Protein AF-A0AAV3H1J5-F1 (afdb_monomer_lite)

Sequence (105 aa):
MKREEYKQRLNELLEEDETLTHGSPDEILYMIDNMVIFGGYELGNRSVDHNILEFDDVSWEEILDWGILAVPETKTYISDTMVPFFEELDYKRLPKNENHILGGN

Organism: NCBI:txid1134836

pLDDT: mean 88.24, std 11.01, range [33.56, 96.31]

Secondary structure (DSSP, 8-state):
--HHHHHHHHHHHHHH-GGGG---GGGEEEEETTEEEE--EETTEESS-GGGG--TT--HHHHHHHSEEEEGGGTEEE-SS--HHHHTTTPEEE-GGG-SSS---

Radius of gyration: 12.97 Å; chains: 1; bounding box: 33×33×32 Å

Foldseek 3Di:
DDLVVLVVVVVVVCVVPVVQQDDDLLQFFWDADPDTGGQDAPPLDGPHANCVSDDPPDDPVRRQVRTKGADSNQLEIEHPDDDVSSVVVVRHYDYNVPDCSVPDD

Structure (mmCIF, N/CA/C/O backbone):
data_AF-A0AAV3H1J5-F1
#
_entry.id   AF-A0AAV3H1J5-F1
#
loop_
_atom_site.group_PDB
_atom_site.id
_atom_site.type_symbol
_atom_site.label_atom_id
_atom_site.label_alt_id
_atom_site.label_comp_id
_atom_site.label_asym_id
_atom_site.label_entity_id
_atom_site.label_seq_id
_atom_site.pdbx_PDB_ins_code
_atom_site.Cartn_x
_atom_site.Cartn_y
_atom_site.Cartn_z
_atom_site.occupancy
_atom_site.B_iso_or_equiv
_atom_site.auth_seq_id
_atom_site.auth_comp_id
_atom_site.auth_asym_id
_atom_site.auth_atom_id
_atom_site.pdbx_PDB_model_num
ATOM 1 N N . MET A 1 1 ? -11.394 -2.696 12.555 1.00 88.12 1 MET A N 1
ATOM 2 C CA . MET A 1 1 ? -11.221 -1.225 12.704 1.00 88.12 1 MET A CA 1
ATOM 3 C C . MET A 1 1 ? -11.957 -0.522 11.563 1.00 88.12 1 MET A C 1
ATOM 5 O O . MET A 1 1 ? -12.191 -1.162 10.547 1.00 88.12 1 MET A O 1
ATOM 9 N N . LYS A 1 2 ? -12.375 0.748 11.677 1.00 93.44 2 LYS A N 1
ATOM 10 C CA . LYS A 1 2 ? -12.969 1.459 10.520 1.00 93.44 2 LYS A CA 1
ATOM 11 C C . LYS A 1 2 ? -11.889 2.043 9.603 1.00 93.44 2 LYS A C 1
ATOM 13 O O . LYS A 1 2 ? -10.865 2.502 10.087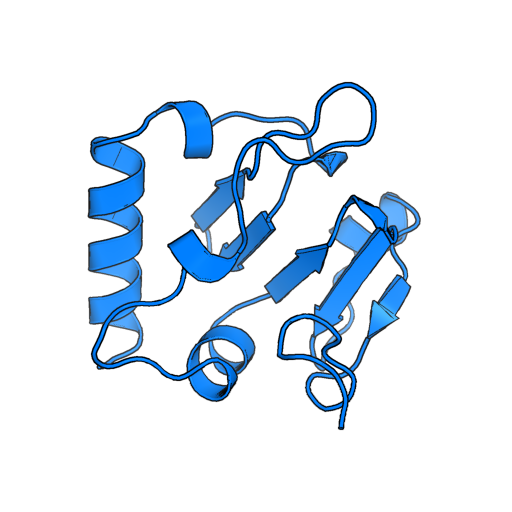 1.00 93.44 2 LYS A O 1
ATOM 18 N N . ARG A 1 3 ? -12.176 2.161 8.300 1.00 94.62 3 ARG A N 1
ATOM 19 C CA . ARG A 1 3 ? -11.277 2.766 7.294 1.00 94.62 3 ARG A CA 1
ATOM 20 C C . ARG A 1 3 ? -10.686 4.125 7.699 1.00 94.62 3 ARG A C 1
ATOM 22 O O . ARG A 1 3 ? -9.506 4.363 7.488 1.00 94.62 3 ARG A O 1
ATOM 29 N N . GLU A 1 4 ? -11.485 5.023 8.276 1.00 95.50 4 GLU A N 1
ATOM 30 C CA . GLU A 1 4 ? -10.975 6.344 8.685 1.00 95.50 4 GLU A CA 1
ATOM 31 C C . GLU A 1 4 ? -10.097 6.277 9.945 1.00 95.50 4 GLU A C 1
ATOM 33 O O . GLU A 1 4 ? -9.136 7.030 10.050 1.00 95.50 4 GLU A O 1
ATOM 38 N N . GLU A 1 5 ? -10.363 5.340 10.861 1.00 95.50 5 GLU A N 1
ATOM 39 C CA . GLU A 1 5 ? -9.485 5.076 12.015 1.00 95.50 5 GLU A CA 1
ATOM 40 C C . GLU A 1 5 ? -8.155 4.466 11.547 1.00 95.50 5 GLU A C 1
ATOM 42 O O . GLU A 1 5 ? -7.091 4.836 12.035 1.00 95.50 5 GLU A O 1
ATOM 47 N N . TYR A 1 6 ? -8.209 3.589 10.541 1.00 96.25 6 TYR A N 1
ATOM 48 C CA . TYR A 1 6 ? -7.027 3.023 9.897 1.00 96.25 6 TYR A CA 1
ATOM 49 C C . TYR A 1 6 ? -6.161 4.105 9.252 1.00 96.25 6 TYR A C 1
ATOM 51 O O . TYR A 1 6 ? -4.965 4.186 9.513 1.00 96.25 6 TYR A O 1
ATOM 59 N N . LYS A 1 7 ? -6.776 5.002 8.474 1.00 96.31 7 LYS A N 1
ATOM 60 C CA . LYS A 1 7 ? -6.077 6.155 7.892 1.00 96.31 7 LYS A CA 1
ATOM 61 C C . LYS A 1 7 ? -5.479 7.070 8.953 1.00 96.31 7 LYS A C 1
ATOM 63 O O . LYS A 1 7 ? -4.406 7.621 8.731 1.00 96.31 7 LYS A O 1
ATOM 68 N N . GLN A 1 8 ? -6.151 7.251 10.088 1.00 96.06 8 GLN A N 1
ATOM 69 C CA . GLN A 1 8 ? -5.584 8.016 11.192 1.00 96.06 8 GLN A CA 1
ATOM 70 C C . GLN A 1 8 ? -4.312 7.349 11.728 1.00 96.06 8 GLN A C 1
ATOM 72 O O . GLN A 1 8 ? -3.298 8.027 11.837 1.00 96.06 8 GLN A O 1
ATOM 77 N N . ARG A 1 9 ? -4.322 6.030 11.961 1.00 95.50 9 ARG A N 1
ATOM 78 C CA . ARG A 1 9 ? -3.114 5.304 12.387 1.00 95.50 9 ARG A CA 1
ATOM 79 C C . ARG A 1 9 ? -1.993 5.330 11.358 1.00 95.50 9 ARG A C 1
ATOM 81 O O . ARG A 1 9 ? -0.835 5.447 11.732 1.00 95.50 9 ARG A O 1
ATOM 88 N N . LEU A 1 10 ? -2.327 5.253 10.071 1.00 95.56 10 LEU A N 1
ATOM 89 C CA . LEU A 1 10 ? -1.332 5.437 9.019 1.00 95.56 10 LEU A CA 1
ATOM 90 C C . LEU A 1 10 ? -0.726 6.843 9.071 1.00 95.56 10 LEU A C 1
ATOM 92 O O . LEU A 1 10 ? 0.478 6.971 8.927 1.00 95.56 10 LEU A O 1
ATOM 96 N N . ASN A 1 11 ? -1.517 7.895 9.306 1.00 95.31 11 ASN A N 1
ATOM 97 C CA . ASN A 1 11 ? -0.958 9.242 9.467 1.00 95.31 11 ASN A CA 1
ATOM 98 C C . ASN A 1 11 ? -0.053 9.339 10.699 1.00 95.31 11 ASN A C 1
ATOM 100 O O . ASN A 1 11 ? 1.024 9.904 10.589 1.00 95.31 11 ASN A O 1
ATOM 104 N N . GLU A 1 12 ? -0.456 8.761 11.833 1.00 95.62 12 GLU A N 1
ATOM 105 C CA . GLU A 1 12 ? 0.377 8.707 13.043 1.00 95.62 12 GLU A CA 1
ATOM 106 C C . GLU A 1 12 ? 1.715 7.999 12.756 1.00 95.62 12 GLU A C 1
ATOM 108 O O . GLU A 1 12 ? 2.771 8.533 13.079 1.00 95.62 12 GLU A O 1
ATOM 113 N N . LEU A 1 13 ? 1.692 6.869 12.040 1.00 94.12 13 LEU A N 1
ATOM 114 C CA . LEU A 1 13 ? 2.898 6.172 11.578 1.00 94.12 13 LEU A CA 1
ATOM 115 C C . LEU A 1 13 ? 3.787 7.059 10.686 1.00 94.12 13 LEU A C 1
ATOM 117 O O . LEU A 1 13 ? 5.002 7.081 10.857 1.00 94.12 13 LEU A O 1
ATOM 121 N N . LEU A 1 14 ? 3.194 7.786 9.736 1.00 93.88 14 LEU A N 1
ATOM 122 C CA . LEU A 1 14 ? 3.921 8.685 8.831 1.00 93.88 14 LEU A CA 1
ATOM 123 C C . LEU A 1 14 ? 4.502 9.917 9.549 1.00 93.88 14 LEU A C 1
ATOM 125 O O . LEU A 1 14 ? 5.504 10.469 9.101 1.00 93.88 14 LEU A O 1
ATOM 129 N N . GLU A 1 15 ? 3.875 10.367 10.638 1.00 94.56 15 GLU A N 1
ATOM 130 C CA . GLU A 1 15 ? 4.400 11.433 11.500 1.00 94.56 15 GLU A CA 1
ATOM 131 C C . GLU A 1 15 ? 5.563 10.943 12.376 1.00 94.56 15 GLU A C 1
ATOM 133 O O . GLU A 1 15 ? 6.477 11.716 12.671 1.00 94.56 15 GLU A O 1
ATOM 138 N N . GLU A 1 16 ? 5.542 9.673 12.789 1.00 93.38 16 GLU A N 1
ATOM 139 C CA . GLU A 1 16 ? 6.609 9.046 13.576 1.00 93.38 16 GLU A CA 1
ATOM 140 C C . GLU A 1 16 ? 7.828 8.658 12.727 1.00 93.38 16 GLU A C 1
ATOM 142 O O . GLU A 1 16 ? 8.962 8.752 13.207 1.00 93.38 16 GLU A O 1
ATOM 147 N N . ASP A 1 17 ? 7.608 8.257 11.473 1.00 90.56 17 ASP A N 1
ATOM 148 C CA . ASP A 1 17 ? 8.653 7.883 10.524 1.00 90.56 17 ASP A CA 1
ATOM 149 C C . ASP A 1 17 ? 8.514 8.651 9.202 1.00 90.56 17 ASP A C 1
ATOM 151 O O . ASP A 1 17 ? 7.858 8.225 8.245 1.00 90.56 17 ASP A O 1
ATOM 155 N N . GLU A 1 18 ? 9.202 9.794 9.133 1.00 87.44 18 GLU A N 1
ATOM 156 C CA . GLU A 1 18 ? 9.207 10.659 7.950 1.00 87.44 18 GLU A CA 1
ATOM 157 C C . GLU A 1 18 ? 9.746 9.960 6.690 1.00 87.44 18 GLU A C 1
ATOM 159 O O . GLU A 1 18 ? 9.418 10.373 5.573 1.00 87.44 18 GLU A O 1
ATOM 164 N N . THR A 1 19 ? 10.534 8.884 6.830 1.00 88.00 19 THR A N 1
ATOM 165 C CA . THR A 1 19 ? 11.111 8.172 5.678 1.00 88.00 19 THR A CA 1
ATOM 166 C C . THR A 1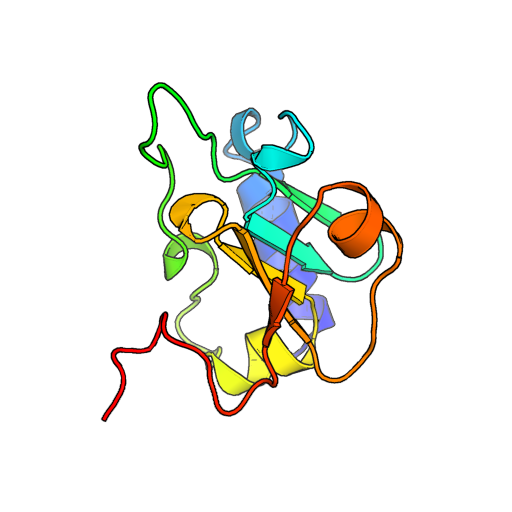 19 ? 10.042 7.485 4.831 1.00 88.00 19 THR A C 1
ATOM 168 O O . THR A 1 19 ? 10.213 7.329 3.626 1.00 88.00 19 THR A O 1
ATOM 171 N N . LEU A 1 20 ? 8.888 7.177 5.426 1.00 91.75 20 LEU A N 1
ATOM 172 C CA . LEU A 1 20 ? 7.740 6.578 4.748 1.00 91.75 20 LEU A CA 1
ATOM 173 C C . LEU A 1 20 ? 6.930 7.587 3.920 1.00 91.75 20 LEU A C 1
ATOM 175 O O . LEU A 1 20 ? 6.044 7.188 3.162 1.00 91.75 20 LEU A O 1
ATOM 179 N N . THR A 1 21 ? 7.206 8.888 4.059 1.00 92.06 21 THR A N 1
ATOM 180 C CA . THR A 1 21 ? 6.490 9.973 3.356 1.00 92.06 21 THR A CA 1
ATOM 181 C C . THR A 1 21 ? 7.216 10.474 2.109 1.00 92.06 21 THR A C 1
ATOM 183 O O . THR A 1 21 ? 6.652 11.232 1.313 1.00 92.06 21 THR A O 1
ATOM 186 N N . HIS A 1 22 ? 8.461 10.043 1.916 1.00 88.56 22 HIS A N 1
ATOM 187 C CA . HIS A 1 22 ? 9.333 10.513 0.853 1.00 88.56 22 HIS A CA 1
ATOM 188 C C . HIS A 1 22 ? 9.978 9.333 0.136 1.00 88.56 22 HIS A C 1
ATOM 190 O O . HIS A 1 22 ? 10.684 8.538 0.742 1.00 88.56 22 HIS A O 1
ATOM 196 N N . GLY A 1 23 ? 9.788 9.262 -1.176 1.00 88.38 23 GLY A N 1
ATOM 197 C CA . GLY A 1 23 ? 10.414 8.237 -1.994 1.00 88.38 23 GLY A CA 1
ATOM 198 C C . GLY A 1 23 ? 10.202 8.480 -3.476 1.00 88.38 23 GLY A C 1
ATOM 199 O O . GLY A 1 23 ? 9.598 9.475 -3.899 1.00 88.38 23 GLY A O 1
ATOM 200 N N . SER A 1 24 ? 10.726 7.563 -4.277 1.00 89.00 24 SER A N 1
ATOM 201 C CA . SER A 1 24 ? 10.464 7.526 -5.711 1.00 89.00 24 SER A CA 1
ATOM 202 C C . SER A 1 24 ? 9.185 6.731 -6.030 1.00 89.00 24 SER A C 1
ATOM 204 O O . SER A 1 24 ? 8.727 5.929 -5.217 1.00 89.00 24 SER A O 1
ATOM 206 N N . PRO A 1 25 ? 8.564 6.934 -7.206 1.00 89.06 25 PRO A N 1
ATOM 207 C CA . PRO A 1 25 ? 7.390 6.163 -7.618 1.00 89.06 25 PRO A CA 1
ATOM 208 C C . PRO A 1 25 ? 7.578 4.639 -7.559 1.00 89.06 25 PRO A C 1
ATOM 210 O O . PRO A 1 25 ? 6.647 3.924 -7.196 1.00 89.06 25 PRO A O 1
ATOM 213 N N . ASP A 1 26 ? 8.785 4.150 -7.859 1.00 88.12 26 ASP A N 1
ATOM 214 C CA . ASP A 1 26 ? 9.126 2.724 -7.795 1.00 88.12 26 ASP A CA 1
ATOM 215 C C . ASP A 1 26 ? 9.277 2.206 -6.346 1.00 88.12 26 ASP A C 1
ATOM 217 O O . ASP A 1 26 ? 9.440 1.011 -6.130 1.00 88.12 26 ASP A O 1
ATOM 221 N N . GLU A 1 27 ? 9.207 3.078 -5.337 1.00 90.56 27 GLU A N 1
ATOM 222 C CA . GLU A 1 27 ? 9.304 2.731 -3.911 1.00 90.56 27 GLU A CA 1
ATOM 223 C C . GLU A 1 27 ? 7.942 2.720 -3.212 1.00 90.56 27 GLU A C 1
ATOM 225 O O . GLU A 1 27 ? 7.868 2.449 -2.013 1.00 90.56 27 GLU A O 1
ATOM 230 N N . ILE A 1 28 ? 6.861 3.039 -3.927 1.00 93.50 28 ILE A N 1
ATOM 231 C CA . ILE A 1 28 ? 5.519 3.057 -3.347 1.00 93.50 28 ILE A CA 1
ATOM 232 C C . ILE A 1 28 ? 5.157 1.649 -2.880 1.00 93.50 28 ILE A C 1
ATOM 234 O O . ILE A 1 28 ? 5.243 0.682 -3.636 1.00 93.50 28 ILE A O 1
ATOM 238 N N . LEU A 1 29 ? 4.724 1.571 -1.626 1.00 94.25 29 LEU A N 1
ATOM 239 C CA . LEU A 1 29 ? 4.294 0.352 -0.954 1.00 94.25 29 LEU A CA 1
ATOM 240 C C . LEU A 1 29 ? 2.763 0.315 -0.853 1.00 94.25 29 LEU A C 1
ATOM 242 O O . LEU A 1 29 ? 2.141 -0.722 -1.083 1.00 94.25 29 LEU A O 1
ATOM 246 N N . TYR A 1 30 ? 2.127 1.457 -0.566 1.00 95.81 30 TYR A N 1
ATOM 247 C CA . TYR A 1 30 ? 0.673 1.532 -0.424 1.00 95.81 30 TYR A CA 1
ATOM 248 C C . TYR A 1 30 ? 0.109 2.908 -0.781 1.00 95.81 30 TYR A C 1
ATOM 250 O O . TYR A 1 30 ? 0.723 3.940 -0.508 1.00 95.81 30 TYR A O 1
ATOM 258 N N . MET A 1 31 ? -1.088 2.927 -1.367 1.00 95.50 31 MET A N 1
ATOM 259 C CA . MET A 1 31 ? -1.854 4.145 -1.632 1.00 95.50 31 MET A CA 1
ATOM 260 C C . MET A 1 31 ? -3.283 4.009 -1.113 1.00 95.50 31 MET A C 1
ATOM 262 O O . MET A 1 31 ? -3.978 3.048 -1.437 1.00 95.50 31 MET A O 1
ATOM 266 N N . ILE A 1 32 ? -3.759 5.005 -0.368 1.00 95.25 32 ILE A N 1
ATOM 267 C CA . ILE A 1 32 ? -5.146 5.082 0.104 1.00 95.25 32 ILE A CA 1
ATOM 268 C C . ILE A 1 32 ? -5.633 6.529 0.056 1.00 95.25 32 ILE A C 1
ATOM 270 O O . ILE A 1 32 ? -5.090 7.410 0.719 1.00 95.25 32 ILE A O 1
ATOM 274 N N . ASP A 1 33 ? -6.685 6.788 -0.723 1.00 91.81 33 ASP A N 1
ATOM 275 C CA . ASP A 1 33 ? -7.140 8.148 -1.041 1.00 91.81 33 ASP A CA 1
ATOM 276 C C . ASP A 1 33 ? -5.984 9.029 -1.562 1.00 91.81 33 ASP A C 1
ATOM 278 O O . ASP A 1 33 ? -5.467 8.791 -2.649 1.00 91.81 33 ASP A O 1
ATOM 282 N N . ASN A 1 34 ? -5.578 10.036 -0.781 1.00 89.56 34 ASN A N 1
ATOM 283 C CA . ASN A 1 34 ? -4.486 10.962 -1.093 1.00 89.56 34 ASN A CA 1
ATOM 284 C C . ASN A 1 34 ? -3.194 10.640 -0.321 1.00 89.56 34 ASN A C 1
ATOM 286 O O . ASN A 1 34 ? -2.240 11.412 -0.390 1.00 89.56 34 ASN A O 1
ATOM 290 N N . MET A 1 35 ? -3.175 9.555 0.457 1.00 94.25 35 MET A N 1
ATOM 291 C CA . MET A 1 35 ? -2.000 9.116 1.202 1.00 94.25 35 MET A CA 1
ATOM 292 C C . MET A 1 35 ? -1.185 8.163 0.337 1.00 94.25 35 MET A C 1
ATOM 294 O O . MET A 1 35 ? -1.731 7.231 -0.258 1.00 94.25 35 MET A O 1
ATOM 298 N N . VAL A 1 36 ? 0.122 8.396 0.302 1.00 95.12 36 VAL A N 1
ATOM 299 C CA . VAL A 1 36 ? 1.103 7.532 -0.350 1.00 95.12 36 VAL A CA 1
ATOM 300 C C . VAL A 1 36 ? 2.127 7.148 0.701 1.00 95.12 36 VAL A C 1
ATOM 302 O O . VAL A 1 36 ? 2.644 8.018 1.397 1.00 95.12 36 VAL A O 1
ATOM 305 N N . ILE A 1 37 ? 2.377 5.851 0.821 1.00 95.38 37 ILE A N 1
ATOM 306 C CA . ILE A 1 37 ? 3.344 5.281 1.751 1.00 95.38 37 ILE A CA 1
ATOM 307 C C . ILE A 1 37 ? 4.452 4.659 0.919 1.00 95.38 37 ILE A C 1
ATOM 309 O O . ILE A 1 37 ? 4.195 3.803 0.064 1.00 95.38 37 ILE A O 1
ATOM 313 N N . PHE A 1 38 ? 5.674 5.098 1.173 1.00 94.06 38 PHE A N 1
ATOM 314 C CA . PHE A 1 38 ? 6.870 4.592 0.524 1.00 94.06 38 PHE A CA 1
ATOM 315 C C . PHE A 1 38 ? 7.507 3.520 1.404 1.00 94.06 38 PHE A C 1
ATOM 317 O O . PHE A 1 38 ? 7.594 3.665 2.619 1.00 94.06 38 PHE A O 1
ATOM 324 N N . GLY A 1 39 ? 7.926 2.419 0.786 1.00 86.56 39 GLY A N 1
ATOM 325 C CA . GLY A 1 39 ? 8.582 1.311 1.473 1.00 86.56 39 GLY A CA 1
ATOM 326 C C . GLY A 1 39 ? 10.104 1.424 1.509 1.00 86.56 39 GLY A C 1
ATOM 327 O O . GLY A 1 39 ? 10.751 0.593 2.140 1.00 86.56 39 GLY A O 1
ATOM 328 N N . GLY A 1 40 ? 10.673 2.408 0.802 1.00 81.00 40 GLY A N 1
ATOM 329 C CA . GLY A 1 40 ? 12.103 2.488 0.511 1.00 81.00 40 GLY A CA 1
ATOM 330 C C . GLY A 1 40 ? 12.571 1.270 -0.293 1.00 81.00 40 GLY A C 1
ATOM 331 O O . GLY A 1 40 ? 12.450 0.130 0.141 1.00 81.00 40 GLY A O 1
ATOM 332 N N . TYR A 1 41 ? 13.107 1.475 -1.487 1.00 71.94 41 TYR A N 1
ATOM 333 C CA . TYR A 1 41 ? 13.560 0.386 -2.352 1.00 71.94 41 TYR A CA 1
ATOM 334 C C . TYR A 1 41 ? 14.938 0.720 -2.903 1.00 71.94 41 TYR A C 1
ATOM 336 O O . TYR A 1 41 ? 15.084 1.441 -3.887 1.00 71.94 41 TYR A O 1
ATOM 344 N N . GLU A 1 42 ? 15.967 0.183 -2.252 1.00 69.12 42 GLU A N 1
ATOM 345 C CA . GLU A 1 42 ? 17.360 0.411 -2.620 1.00 69.12 42 GLU A CA 1
ATOM 346 C C . GLU A 1 42 ? 18.042 -0.907 -2.993 1.00 69.12 42 GLU A C 1
ATOM 348 O O . GLU A 1 42 ? 17.898 -1.935 -2.332 1.00 69.12 42 GLU A O 1
ATOM 353 N N . LEU A 1 43 ? 18.822 -0.885 -4.080 1.00 70.12 43 LEU A N 1
ATOM 354 C CA . LEU A 1 43 ? 19.632 -2.026 -4.536 1.00 70.12 43 LEU A CA 1
ATOM 355 C C . LEU A 1 43 ? 18.840 -3.339 -4.718 1.00 70.12 43 LEU A C 1
ATOM 357 O O . LEU A 1 43 ? 19.389 -4.428 -4.544 1.00 70.12 43 LEU A O 1
ATOM 361 N N . GLY A 1 44 ? 17.562 -3.243 -5.090 1.00 69.81 44 GLY A N 1
ATOM 362 C CA . GLY A 1 44 ? 16.704 -4.404 -5.325 1.00 69.81 44 GLY A CA 1
ATOM 363 C C . GLY A 1 44 ? 16.082 -5.009 -4.064 1.00 69.81 44 GLY A C 1
ATOM 364 O O . GLY A 1 44 ? 15.506 -6.089 -4.147 1.00 69.81 44 GLY A O 1
ATOM 365 N N . ASN A 1 45 ? 16.206 -4.351 -2.907 1.00 71.00 45 ASN A N 1
ATOM 366 C CA . ASN A 1 45 ? 15.592 -4.788 -1.657 1.00 71.00 45 ASN A CA 1
ATOM 367 C C . ASN A 1 45 ? 14.738 -3.666 -1.072 1.00 71.00 45 ASN A C 1
ATOM 369 O O . ASN A 1 45 ? 15.146 -2.503 -1.068 1.00 71.00 45 ASN A O 1
ATOM 373 N N . ARG A 1 46 ? 13.567 -4.025 -0.541 1.00 78.38 46 ARG A N 1
ATOM 374 C CA . ARG A 1 46 ? 12.790 -3.096 0.275 1.00 78.38 46 ARG A CA 1
ATOM 375 C C . ARG A 1 46 ? 13.439 -2.904 1.639 1.00 78.38 46 ARG A C 1
ATOM 377 O O . ARG A 1 46 ? 13.880 -3.869 2.264 1.00 78.38 46 ARG A O 1
ATOM 384 N N . SER A 1 47 ? 13.433 -1.663 2.105 1.00 82.75 47 SER A N 1
ATOM 385 C CA . SER A 1 47 ? 13.818 -1.294 3.467 1.00 82.75 47 SER A CA 1
ATOM 386 C C . SER A 1 47 ? 12.686 -1.564 4.458 1.00 82.75 47 SER A C 1
ATOM 388 O O . SER A 1 47 ? 12.945 -1.874 5.619 1.00 82.75 47 SER A O 1
ATOM 390 N N . VAL A 1 48 ? 11.439 -1.480 3.990 1.00 86.25 48 VAL A N 1
ATOM 391 C CA . VAL A 1 48 ? 10.232 -1.630 4.801 1.00 86.25 48 VAL A CA 1
ATOM 392 C C . VAL A 1 48 ? 9.377 -2.771 4.266 1.00 86.25 48 VAL A C 1
ATOM 394 O O . VAL A 1 48 ? 9.150 -2.930 3.062 1.00 86.25 48 VAL A O 1
ATOM 397 N N . ASP A 1 49 ? 8.909 -3.598 5.192 1.00 88.00 49 ASP A N 1
ATOM 398 C CA . ASP A 1 49 ? 8.020 -4.703 4.880 1.00 88.00 49 ASP A CA 1
ATOM 399 C C . ASP A 1 49 ? 6.550 -4.263 4.883 1.00 88.00 49 ASP A C 1
ATOM 401 O O . ASP A 1 49 ? 6.156 -3.371 5.632 1.00 88.00 49 ASP A O 1
ATOM 405 N N . HIS A 1 50 ? 5.725 -4.921 4.069 1.00 90.19 50 HIS A N 1
ATOM 406 C CA . HIS A 1 50 ? 4.292 -4.649 3.978 1.00 90.19 50 HIS A CA 1
ATOM 407 C C . HIS A 1 50 ? 3.552 -4.855 5.306 1.00 90.19 50 HIS A C 1
ATOM 409 O O . HIS A 1 50 ? 2.531 -4.207 5.526 1.00 90.19 50 HIS A O 1
ATOM 415 N N . ASN A 1 51 ? 4.094 -5.667 6.219 1.00 89.69 51 ASN A N 1
ATOM 416 C CA . ASN A 1 51 ? 3.557 -5.855 7.568 1.00 89.69 51 ASN A CA 1
ATOM 417 C C . ASN A 1 51 ? 3.459 -4.550 8.378 1.00 89.69 51 ASN A C 1
ATOM 419 O O . ASN A 1 51 ? 2.722 -4.505 9.355 1.00 89.69 51 ASN A O 1
ATOM 423 N N . ILE A 1 52 ? 4.140 -3.471 7.970 1.00 91.69 52 ILE A N 1
ATOM 424 C CA . ILE A 1 52 ? 3.956 -2.143 8.5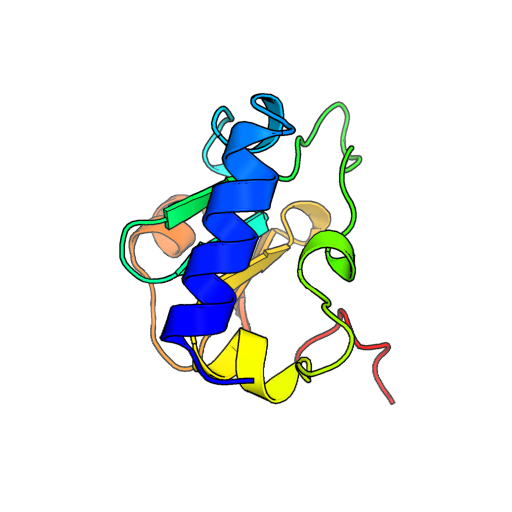76 1.00 91.69 52 ILE A CA 1
ATOM 425 C C . ILE A 1 52 ? 2.516 -1.611 8.434 1.00 91.69 52 ILE A C 1
ATOM 427 O O . ILE A 1 52 ? 2.093 -0.737 9.186 1.00 91.69 52 ILE A O 1
ATOM 431 N N . LEU A 1 53 ? 1.761 -2.137 7.465 1.00 93.38 53 LEU A N 1
ATOM 432 C CA . LEU A 1 53 ? 0.361 -1.801 7.227 1.00 93.38 53 LEU A CA 1
ATOM 433 C C . LEU A 1 53 ? -0.607 -2.602 8.106 1.00 93.38 53 LEU A C 1
ATOM 435 O O . LEU A 1 53 ? -1.789 -2.245 8.160 1.00 93.38 53 LEU A O 1
ATOM 439 N N . GLU A 1 54 ? -0.148 -3.689 8.734 1.00 91.44 54 GLU A N 1
ATOM 440 C CA . GLU A 1 54 ? -0.966 -4.523 9.610 1.00 91.44 54 GLU A CA 1
ATOM 441 C C . GLU A 1 54 ? -1.078 -3.885 10.998 1.00 91.44 54 GLU A C 1
ATOM 443 O O . GLU A 1 54 ? -0.091 -3.674 11.701 1.00 91.44 54 GLU A O 1
ATOM 448 N N . PHE A 1 55 ? -2.312 -3.632 11.428 1.00 91.50 55 PHE A N 1
ATOM 449 C CA . PHE A 1 55 ? -2.624 -3.292 12.813 1.00 91.50 55 PHE A CA 1
ATOM 450 C C . PHE A 1 55 ? -3.532 -4.377 13.399 1.00 91.50 55 PHE A C 1
ATOM 452 O O . PHE A 1 55 ? -4.329 -4.955 12.665 1.00 91.50 55 PHE A O 1
ATOM 459 N N . ASP A 1 56 ? -3.469 -4.595 14.718 1.00 85.75 56 ASP A N 1
ATOM 460 C CA . ASP A 1 56 ? -4.120 -5.716 15.433 1.00 85.75 56 ASP A CA 1
ATOM 461 C C . ASP A 1 56 ? -5.602 -5.976 15.074 1.00 85.75 56 ASP A C 1
ATOM 463 O O . ASP A 1 56 ? -6.075 -7.106 15.173 1.00 85.75 56 ASP A O 1
ATOM 467 N N . ASP A 1 57 ? -6.337 -4.944 14.646 1.00 89.00 57 ASP A N 1
ATOM 468 C CA . ASP A 1 57 ? -7.773 -4.995 14.346 1.00 89.00 57 ASP A CA 1
ATOM 469 C C . ASP A 1 57 ? -8.104 -4.839 12.845 1.00 89.00 57 ASP A C 1
ATOM 471 O O . ASP A 1 57 ? -9.204 -4.374 12.508 1.00 89.00 57 ASP A O 1
ATOM 475 N N . VAL A 1 58 ? -7.159 -5.138 11.946 1.00 90.69 58 VAL A N 1
ATOM 476 C CA . VAL A 1 58 ? -7.316 -4.993 10.488 1.00 90.69 58 VAL A CA 1
ATOM 477 C C . VAL A 1 58 ? -6.794 -6.226 9.757 1.00 90.69 58 VAL A C 1
ATOM 479 O O . VAL A 1 58 ? -5.648 -6.629 9.928 1.00 90.69 58 VAL A O 1
ATOM 482 N N . SER A 1 59 ? -7.631 -6.799 8.896 1.00 90.38 59 SER A N 1
ATOM 483 C CA . SER A 1 59 ? -7.235 -7.877 7.987 1.00 90.38 59 SER A CA 1
ATOM 484 C C . SER A 1 59 ? -6.623 -7.348 6.683 1.00 90.38 59 SER A C 1
ATOM 486 O O . SER A 1 59 ? -6.944 -6.254 6.224 1.00 90.38 59 SER A O 1
ATOM 488 N N . TRP A 1 60 ? -5.800 -8.158 6.014 1.00 90.19 60 TRP A N 1
ATOM 489 C CA . TRP A 1 60 ? -5.301 -7.839 4.668 1.00 90.19 60 TRP A CA 1
ATOM 490 C C . TRP A 1 60 ? -6.404 -7.614 3.641 1.00 90.19 60 TRP A C 1
ATOM 492 O O . TRP A 1 60 ? -6.254 -6.787 2.748 1.00 90.19 60 TRP A O 1
ATOM 502 N N . GLU A 1 61 ? -7.508 -8.344 3.766 1.00 89.81 61 GLU A N 1
ATOM 503 C CA . GLU A 1 61 ? -8.684 -8.181 2.912 1.00 89.81 61 GLU A CA 1
ATOM 504 C C . GLU A 1 61 ? -9.238 -6.756 3.038 1.00 89.81 61 GLU A C 1
ATOM 506 O O . GLU A 1 61 ? -9.484 -6.101 2.029 1.00 89.81 61 GLU A O 1
ATOM 511 N N . GLU A 1 62 ? -9.324 -6.231 4.264 1.00 92.81 62 GLU A N 1
ATOM 512 C CA . GLU A 1 62 ? -9.717 -4.844 4.517 1.00 92.81 62 GLU A CA 1
ATOM 513 C C . GLU A 1 62 ? -8.695 -3.830 3.977 1.00 92.81 62 GLU A C 1
ATOM 515 O O . GLU A 1 62 ? -9.095 -2.849 3.350 1.00 92.81 62 GLU A O 1
ATOM 520 N N . ILE A 1 63 ? -7.388 -4.067 4.155 1.00 93.69 63 ILE A N 1
ATOM 521 C CA . ILE A 1 63 ? -6.325 -3.196 3.608 1.00 93.69 63 ILE A CA 1
ATOM 522 C C . ILE A 1 63 ? -6.450 -3.110 2.082 1.00 93.69 63 ILE A C 1
ATOM 524 O O . ILE A 1 63 ? -6.491 -2.021 1.510 1.00 93.69 63 ILE A O 1
ATOM 528 N N . LEU A 1 64 ? -6.579 -4.256 1.414 1.00 92.94 64 LEU A N 1
ATOM 529 C CA . LEU A 1 64 ? -6.751 -4.327 -0.036 1.00 92.94 64 LEU A CA 1
ATOM 530 C C . LEU A 1 64 ? -8.079 -3.717 -0.499 1.00 92.94 64 LEU A C 1
ATOM 532 O O . LEU A 1 64 ? -8.160 -3.195 -1.607 1.00 92.94 64 LEU A O 1
ATOM 536 N N . ASP A 1 65 ? -9.125 -3.761 0.323 1.00 92.69 65 ASP A N 1
ATOM 537 C CA . ASP A 1 65 ? -10.398 -3.113 0.015 1.00 92.69 65 ASP A CA 1
ATOM 538 C C . ASP A 1 65 ? -10.351 -1.590 0.140 1.00 92.69 65 ASP A C 1
ATOM 540 O O . ASP A 1 65 ? -11.106 -0.895 -0.549 1.00 92.69 65 ASP A O 1
ATOM 544 N N . TRP A 1 66 ? -9.482 -1.050 0.990 1.00 94.81 66 TRP A N 1
ATOM 545 C CA . TRP A 1 66 ? -9.422 0.387 1.242 1.00 94.81 66 TRP A 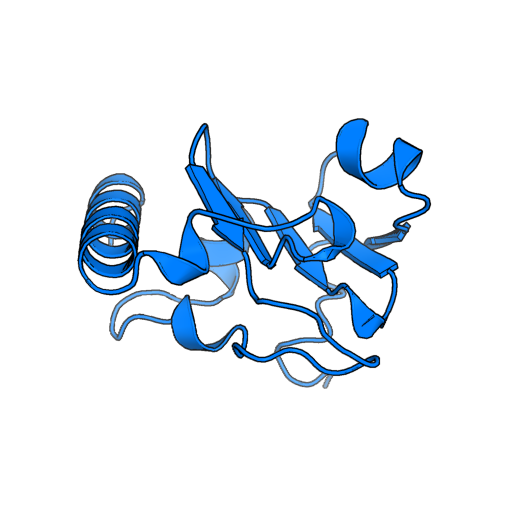CA 1
ATOM 546 C C . TRP A 1 66 ? -8.445 1.144 0.347 1.00 94.81 66 TRP A C 1
ATOM 548 O O . TRP A 1 66 ? -8.650 2.352 0.162 1.00 94.81 66 TRP A O 1
ATOM 558 N N . GLY A 1 67 ? -7.433 0.467 -0.196 1.00 94.19 67 GLY A N 1
ATOM 559 C CA . GLY A 1 67 ? -6.365 1.077 -0.982 1.00 94.19 67 GLY A CA 1
ATOM 560 C C . GLY A 1 67 ? -5.764 0.162 -2.048 1.00 94.19 67 GLY A C 1
ATOM 561 O O . GLY A 1 67 ? -6.363 -0.818 -2.480 1.00 94.19 67 GLY A O 1
ATOM 562 N N . ILE A 1 68 ? -4.576 0.537 -2.514 1.00 95.25 68 ILE A N 1
ATOM 563 C CA . ILE A 1 68 ? -3.807 -0.155 -3.549 1.00 95.25 68 ILE A CA 1
ATOM 564 C C . ILE A 1 68 ? -2.464 -0.541 -2.946 1.00 95.25 68 ILE A C 1
ATOM 566 O O . ILE A 1 68 ? -1.721 0.326 -2.487 1.00 95.25 68 ILE A O 1
ATOM 570 N N . LEU A 1 69 ? -2.151 -1.831 -2.979 1.00 94.75 69 LEU A N 1
ATOM 571 C CA . LEU A 1 69 ? -0.877 -2.372 -2.509 1.00 94.75 69 LEU A CA 1
ATOM 572 C C . LEU A 1 69 ? 0.073 -2.520 -3.691 1.00 94.75 69 LEU A C 1
ATOM 574 O O . LEU A 1 69 ? -0.312 -3.116 -4.696 1.00 94.75 69 LEU A O 1
ATOM 578 N N . ALA A 1 70 ? 1.291 -2.007 -3.596 1.00 93.31 70 ALA A N 1
ATOM 579 C CA . ALA A 1 70 ? 2.282 -2.107 -4.659 1.00 93.31 70 ALA A CA 1
ATOM 580 C C . ALA A 1 70 ? 3.479 -2.930 -4.187 1.00 93.31 70 ALA A C 1
ATOM 582 O O . ALA A 1 70 ? 3.961 -2.758 -3.078 1.00 93.31 70 ALA A O 1
ATOM 583 N N . VAL A 1 71 ? 3.964 -3.821 -5.050 1.00 90.88 71 VAL A N 1
ATOM 584 C CA . VAL A 1 71 ? 5.111 -4.694 -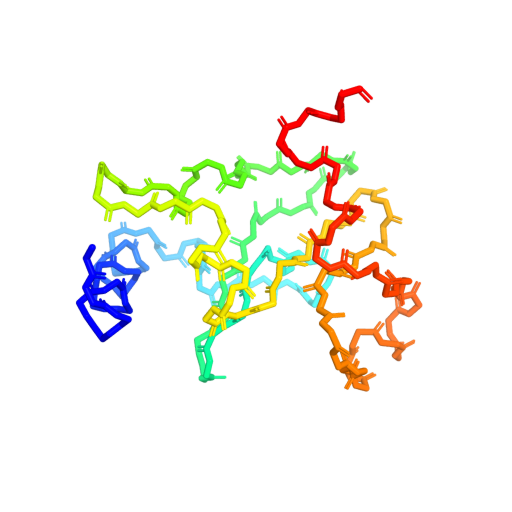4.793 1.00 90.88 71 VAL A CA 1
ATOM 585 C C . VAL A 1 71 ? 6.210 -4.362 -5.801 1.00 90.88 71 VAL A C 1
ATOM 587 O O . VAL A 1 71 ? 6.219 -4.914 -6.910 1.00 90.88 71 VAL A O 1
ATOM 590 N N . PRO A 1 72 ? 7.122 -3.437 -5.447 1.00 88.75 72 PRO A N 1
ATOM 591 C CA . PRO A 1 72 ? 8.221 -3.013 -6.309 1.00 88.75 72 PRO A CA 1
ATOM 592 C C . PRO A 1 72 ? 9.069 -4.152 -6.874 1.00 88.75 72 PRO A C 1
ATOM 594 O O . PRO A 1 72 ? 9.431 -4.132 -8.049 1.00 88.75 72 PRO A O 1
ATOM 597 N N . GLU A 1 73 ? 9.340 -5.184 -6.074 1.00 85.75 73 GLU A N 1
ATOM 598 C CA . GLU A 1 73 ? 10.219 -6.299 -6.442 1.00 85.75 73 GLU A CA 1
ATOM 599 C C . GLU A 1 73 ? 9.736 -7.057 -7.673 1.00 85.75 73 GLU A C 1
ATOM 601 O O . GLU A 1 73 ? 10.531 -7.515 -8.494 1.00 85.75 73 GLU A O 1
ATOM 606 N N . THR A 1 74 ? 8.420 -7.212 -7.787 1.00 88.50 74 THR A N 1
ATOM 607 C CA . THR A 1 74 ? 7.785 -7.944 -8.881 1.00 88.50 74 THR A CA 1
ATOM 608 C C . THR A 1 74 ? 7.213 -7.008 -9.936 1.00 88.50 74 THR A C 1
ATOM 610 O O . THR A 1 74 ? 6.656 -7.497 -10.920 1.00 88.50 74 THR A O 1
ATOM 613 N N . LYS A 1 75 ? 7.349 -5.683 -9.749 1.00 90.88 75 LYS A N 1
ATOM 614 C CA . LYS A 1 75 ? 6.631 -4.651 -10.504 1.00 90.88 75 LYS A CA 1
ATOM 615 C C . LYS A 1 75 ? 5.154 -5.005 -10.631 1.00 90.88 75 LYS A C 1
ATOM 617 O O . LYS A 1 75 ? 4.618 -5.113 -11.732 1.00 90.88 75 LYS A O 1
ATOM 622 N N . THR A 1 76 ? 4.495 -5.252 -9.503 1.00 93.31 76 THR A N 1
ATOM 623 C CA . THR A 1 76 ? 3.053 -5.521 -9.490 1.00 93.31 76 THR A CA 1
ATOM 624 C C . THR A 1 76 ? 2.320 -4.604 -8.533 1.00 93.31 76 THR A C 1
ATOM 626 O O . THR A 1 76 ? 2.903 -4.082 -7.590 1.00 93.31 76 THR A O 1
ATOM 629 N N . TYR A 1 77 ? 1.031 -4.395 -8.774 1.00 94.75 77 TYR A N 1
ATOM 630 C CA . TYR A 1 77 ? 0.146 -3.754 -7.807 1.00 94.75 77 TYR A CA 1
ATOM 631 C C . TYR A 1 77 ? -1.173 -4.510 -7.724 1.00 94.75 77 TYR A C 1
ATOM 633 O O . TYR A 1 77 ? -1.653 -5.050 -8.720 1.00 94.75 77 TYR A O 1
ATOM 641 N N . ILE A 1 78 ? -1.756 -4.563 -6.535 1.00 94.75 78 ILE A N 1
ATOM 642 C CA . ILE A 1 78 ? -2.975 -5.303 -6.246 1.00 94.75 78 ILE A CA 1
ATOM 643 C C . ILE A 1 78 ? -4.140 -4.318 -6.221 1.00 94.75 78 ILE A C 1
ATOM 645 O O . ILE A 1 78 ? -4.196 -3.424 -5.377 1.00 94.75 78 ILE A O 1
ATOM 649 N N . SER A 1 79 ? -5.056 -4.468 -7.179 1.00 91.88 79 SER A N 1
ATOM 650 C CA . SER A 1 79 ? -6.271 -3.660 -7.289 1.00 91.88 79 SER A CA 1
ATOM 651 C C . SER A 1 79 ? -7.281 -4.302 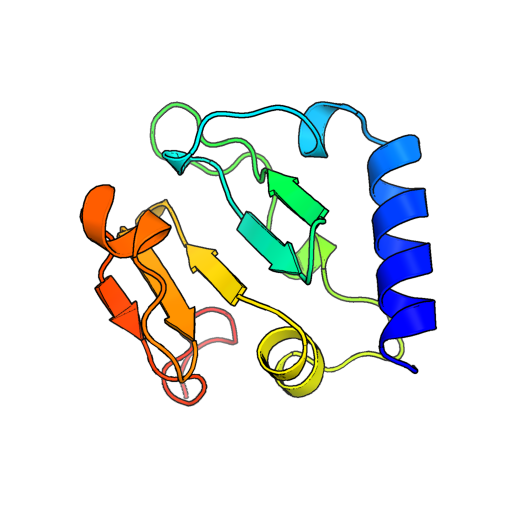-8.243 1.00 91.88 79 SER A C 1
ATOM 653 O O . SER A 1 79 ? -6.930 -4.817 -9.308 1.00 91.88 79 SER A O 1
ATOM 655 N N . ASP A 1 80 ? -8.571 -4.183 -7.923 1.00 89.25 80 ASP A N 1
ATOM 656 C CA . ASP A 1 80 ? -9.654 -4.600 -8.825 1.00 89.25 80 ASP A CA 1
ATOM 657 C C . ASP A 1 80 ? -9.880 -3.606 -9.975 1.00 89.25 80 ASP A C 1
ATOM 659 O O . ASP A 1 80 ? -10.520 -3.934 -10.981 1.00 89.25 80 ASP A O 1
ATOM 663 N N . THR A 1 81 ? -9.306 -2.405 -9.883 1.00 89.94 81 THR A N 1
ATOM 664 C CA . THR A 1 81 ? -9.380 -1.354 -10.904 1.00 89.94 81 THR A CA 1
ATOM 665 C C . THR A 1 81 ? -7.999 -1.027 -11.464 1.00 89.94 81 THR A C 1
ATOM 667 O O . THR A 1 81 ? -6.977 -1.180 -10.798 1.00 89.94 81 THR A O 1
ATOM 670 N N . MET A 1 82 ? -7.961 -0.605 -12.727 1.00 92.44 82 MET A N 1
ATOM 671 C CA . MET A 1 82 ? -6.728 -0.143 -13.362 1.00 92.44 82 MET A CA 1
ATOM 672 C C . MET A 1 82 ? -6.331 1.218 -12.793 1.00 92.44 82 MET A C 1
ATOM 674 O O . MET A 1 82 ? -7.169 2.119 -12.710 1.00 92.44 82 MET A O 1
ATOM 678 N N . VAL A 1 83 ? -5.054 1.371 -12.456 1.00 92.94 83 VAL A N 1
ATOM 679 C CA . VAL A 1 83 ? -4.486 2.606 -11.912 1.00 92.94 83 VAL A CA 1
ATOM 680 C C . VAL A 1 83 ? -3.440 3.114 -12.909 1.00 92.94 83 VAL A C 1
ATOM 682 O O . VAL A 1 83 ? -2.329 2.587 -12.920 1.00 92.94 83 VAL A O 1
ATOM 685 N N . PRO A 1 84 ? -3.767 4.114 -13.757 1.00 94.12 84 PRO A N 1
ATOM 686 C CA . PRO A 1 84 ? -2.892 4.558 -14.848 1.00 94.12 84 PRO A CA 1
ATOM 687 C C . PRO A 1 84 ? -1.463 4.887 -14.411 1.00 94.12 84 PRO A C 1
ATOM 689 O O . PRO A 1 84 ? -0.520 4.538 -15.105 1.00 94.12 84 PRO A O 1
ATOM 692 N N . PHE A 1 85 ? -1.314 5.477 -13.224 1.00 93.25 85 PHE A N 1
ATOM 693 C CA . PHE A 1 85 ? -0.019 5.791 -12.629 1.00 93.25 85 PHE A CA 1
ATOM 694 C C . PHE A 1 85 ? 0.926 4.578 -12.555 1.00 93.25 85 PHE A C 1
ATOM 696 O O . PHE A 1 85 ? 2.092 4.697 -12.908 1.00 93.25 85 PHE A O 1
ATOM 703 N N . PHE A 1 86 ? 0.434 3.406 -12.145 1.00 94.94 86 PHE A N 1
ATOM 704 C CA . PHE A 1 86 ? 1.259 2.198 -12.059 1.00 94.94 86 PHE A CA 1
ATOM 705 C C . PHE A 1 86 ? 1.522 1.577 -13.435 1.00 94.94 86 PHE A C 1
ATOM 707 O O . PHE A 1 86 ? 2.624 1.100 -13.695 1.00 94.94 86 PHE A O 1
ATOM 714 N N . GLU A 1 87 ? 0.543 1.623 -14.341 1.00 93.38 87 GLU A N 1
ATOM 715 C CA . GLU A 1 87 ? 0.715 1.130 -15.715 1.00 93.38 87 GLU A CA 1
ATOM 716 C C . GLU A 1 87 ? 1.793 1.929 -16.470 1.00 93.38 87 GLU A C 1
ATOM 718 O O . GLU A 1 87 ? 2.593 1.351 -17.199 1.00 93.38 87 GLU A O 1
ATOM 723 N N . GLU A 1 88 ? 1.867 3.247 -16.255 1.00 95.19 88 GLU A N 1
ATOM 724 C CA . GLU A 1 88 ? 2.908 4.118 -16.825 1.00 95.19 88 GLU A CA 1
ATOM 725 C C . GLU A 1 88 ? 4.320 3.811 -16.289 1.00 95.19 88 GLU A C 1
ATOM 727 O O . GLU A 1 88 ? 5.308 4.152 -16.940 1.00 95.19 88 GLU A O 1
ATOM 732 N N . LEU A 1 89 ? 4.423 3.144 -15.135 1.00 92.94 89 LEU A N 1
ATOM 733 C CA . LEU A 1 89 ? 5.679 2.688 -14.521 1.00 92.94 89 LEU A CA 1
ATOM 734 C C . LEU A 1 89 ? 6.031 1.233 -14.883 1.00 92.94 89 LEU A C 1
ATOM 736 O O . LEU A 1 89 ? 6.947 0.645 -14.291 1.00 92.94 89 LEU A O 1
ATOM 740 N N . ASP A 1 90 ? 5.306 0.646 -15.841 1.00 94.56 90 ASP A N 1
ATOM 741 C CA . ASP A 1 90 ? 5.389 -0.760 -16.253 1.00 94.56 90 ASP A CA 1
ATOM 742 C C . ASP A 1 90 ? 5.059 -1.759 -15.124 1.00 94.56 90 ASP A C 1
ATOM 744 O O . ASP A 1 90 ? 5.566 -2.886 -15.108 1.00 94.56 90 ASP A O 1
ATOM 748 N N . TYR A 1 91 ? 4.212 -1.375 -14.162 1.00 94.81 91 TYR A N 1
ATOM 749 C CA . TYR A 1 91 ? 3.709 -2.320 -13.167 1.00 94.81 91 TYR A CA 1
ATOM 750 C C . TYR A 1 91 ? 2.548 -3.135 -13.736 1.00 94.81 91 TYR A C 1
ATOM 752 O O . TYR A 1 91 ? 1.632 -2.616 -14.371 1.00 94.81 91 TYR A O 1
ATOM 760 N N . LYS A 1 92 ? 2.536 -4.428 -13.425 1.00 94.19 92 LYS A N 1
ATOM 761 C CA . LYS A 1 92 ? 1.448 -5.340 -13.759 1.00 94.19 92 LYS A CA 1
ATOM 762 C C . LYS A 1 92 ? 0.395 -5.361 -12.652 1.00 94.19 92 LYS A C 1
ATOM 764 O O . LYS A 1 92 ? 0.677 -5.725 -11.511 1.00 94.19 92 LYS A O 1
ATOM 769 N N . ARG A 1 93 ? -0.856 -5.084 -13.010 1.00 94.88 93 ARG A N 1
ATOM 770 C CA . ARG A 1 93 ? -1.988 -5.268 -12.097 1.00 94.88 93 ARG A CA 1
ATOM 771 C C . ARG A 1 93 ? -2.237 -6.741 -11.760 1.00 94.88 93 ARG A C 1
ATOM 773 O O . ARG A 1 93 ? -2.303 -7.583 -12.660 1.00 94.88 93 ARG A O 1
ATOM 780 N N . LEU A 1 94 ? -2.477 -7.018 -10.484 1.00 93.81 94 LEU A N 1
ATOM 781 C CA . LEU A 1 94 ? -2.991 -8.278 -9.957 1.00 93.81 94 LEU A CA 1
ATOM 782 C C . LEU A 1 94 ? -4.354 -8.041 -9.284 1.00 93.81 94 LEU A C 1
ATOM 784 O O . LEU A 1 94 ? -4.541 -7.017 -8.620 1.00 93.81 94 LEU A O 1
ATOM 788 N N . PRO A 1 95 ? -5.326 -8.951 -9.444 1.00 90.25 95 PRO A N 1
ATOM 789 C CA . PRO A 1 95 ? -6.575 -8.883 -8.693 1.00 90.25 95 PRO A CA 1
ATOM 790 C C . PRO A 1 95 ? -6.335 -9.202 -7.206 1.00 90.25 95 PRO A C 1
ATOM 792 O O . PRO A 1 95 ? -5.362 -9.873 -6.854 1.00 90.25 95 PRO A O 1
ATOM 795 N N . LYS A 1 96 ? -7.231 -8.756 -6.315 1.00 88.44 96 LYS A N 1
ATOM 796 C CA . LYS A 1 96 ? -7.063 -8.925 -4.853 1.00 88.44 96 LYS A CA 1
ATOM 797 C C . LYS A 1 96 ? -6.929 -10.378 -4.393 1.00 88.44 96 LYS A C 1
ATOM 799 O O . LYS A 1 96 ? -6.264 -10.651 -3.398 1.00 88.44 96 LYS A O 1
ATOM 804 N N . ASN A 1 97 ? -7.535 -11.308 -5.126 1.00 80.94 97 ASN A N 1
ATOM 805 C CA . ASN A 1 97 ? -7.476 -12.746 -4.859 1.00 80.94 97 ASN A CA 1
ATOM 806 C C . ASN A 1 97 ? -6.176 -13.422 -5.342 1.00 80.94 97 ASN A C 1
ATOM 808 O O . ASN A 1 97 ? -5.967 -14.592 -5.037 1.00 80.94 97 ASN A O 1
ATOM 812 N N . GLU A 1 98 ? -5.312 -12.710 -6.070 1.00 76.06 98 GLU A N 1
ATOM 813 C CA . GLU A 1 98 ? -3.967 -13.152 -6.466 1.00 76.06 98 GLU A CA 1
ATOM 814 C C . GLU A 1 98 ? -2.883 -12.362 -5.711 1.00 76.06 98 GLU A C 1
ATOM 816 O O . GLU A 1 98 ? -1.786 -12.116 -6.225 1.00 76.06 98 GLU A O 1
ATOM 821 N N . ASN A 1 99 ? -3.175 -11.937 -4.476 1.00 68.50 99 ASN A N 1
ATOM 822 C CA . ASN A 1 99 ? -2.154 -11.333 -3.635 1.00 68.50 99 ASN A CA 1
ATOM 823 C C . ASN A 1 99 ? -1.130 -12.406 -3.227 1.00 68.50 99 ASN A C 1
ATOM 825 O O . ASN A 1 99 ? -1.472 -13.472 -2.721 1.00 68.50 99 ASN A O 1
ATOM 829 N N . HIS A 1 100 ? 0.141 -12.114 -3.478 1.00 70.81 100 HIS A N 1
ATOM 830 C CA . HIS A 1 100 ? 1.268 -12.988 -3.156 1.00 70.81 100 HIS A CA 1
ATOM 831 C C . HIS A 1 100 ? 1.942 -12.596 -1.832 1.00 70.81 100 HIS A C 1
ATOM 833 O O . HIS A 1 100 ? 2.933 -13.213 -1.448 1.00 70.81 100 HIS A O 1
ATOM 839 N N . ILE A 1 101 ? 1.409 -11.580 -1.142 1.00 71.19 101 ILE A N 1
ATOM 840 C CA . ILE A 1 101 ? 1.925 -11.079 0.139 1.00 71.19 101 ILE A CA 1
ATOM 841 C C . ILE A 1 101 ? 1.483 -11.990 1.286 1.00 71.19 101 ILE A C 1
ATOM 843 O O . ILE A 1 101 ? 2.284 -12.297 2.160 1.00 71.19 101 ILE A O 1
ATOM 847 N N . LEU A 1 102 ? 0.253 -12.509 1.238 1.00 63.53 102 LEU A N 1
ATOM 848 C CA . LEU A 1 102 ? -0.317 -13.389 2.263 1.00 63.53 102 LEU A CA 1
ATOM 849 C C . LEU A 1 102 ? 0.323 -14.783 2.354 1.00 63.53 102 LEU A C 1
ATOM 851 O O . LEU A 1 102 ? -0.126 -15.602 3.152 1.00 63.53 102 LEU A O 1
ATOM 855 N N . GLY A 1 103 ? 1.352 -15.068 1.552 1.00 48.41 103 GLY A N 1
ATOM 856 C CA . GLY A 1 103 ? 1.792 -16.431 1.295 1.00 48.41 103 GLY A CA 1
ATOM 857 C C . GLY A 1 103 ? 0.697 -17.159 0.522 1.00 48.41 103 GLY A C 1
ATOM 858 O O . GLY A 1 103 ? -0.336 -17.531 1.070 1.00 48.41 103 GLY A O 1
ATOM 859 N N . GLY A 1 104 ? 0.898 -17.329 -0.784 1.00 38.72 104 GLY A N 1
ATOM 860 C CA . GLY A 1 104 ? -0.030 -18.108 -1.598 1.00 38.72 104 GLY A CA 1
ATOM 861 C C . GLY A 1 104 ? -0.264 -19.485 -0.970 1.00 38.72 104 GLY A C 1
ATOM 862 O O . GLY A 1 104 ? 0.696 -20.148 -0.574 1.00 38.72 104 GLY A O 1
ATOM 863 N N . ASN A 1 105 ? -1.533 -19.885 -0.864 1.00 33.56 105 ASN A N 1
ATOM 864 C CA . ASN A 1 105 ? -1.884 -21.291 -0.654 1.00 33.56 105 ASN A CA 1
ATOM 865 C C . ASN A 1 105 ? -1.299 -22.166 -1.770 1.00 33.56 105 ASN A C 1
ATOM 867 O O . ASN A 1 105 ? -1.334 -21.720 -2.942 1.00 33.56 105 ASN A O 1
#